Protein AF-A0A3Q1G1V3-F1 (afdb_monomer)

pLDDT: mean 73.54, std 13.46, range [41.97, 95.62]

Organism: NCBI:txid80966

Radius of gyration: 19.89 Å; Cα contacts (8 Å, |Δi|>4): 28; chains: 1; bounding box: 32×23×52 Å

Solvent-accessible surface area (backbone atoms only — not comparable to full-atom values): 4684 Å² total; per-residue (Å²): 136,64,59,74,57,54,54,52,52,52,52,54,52,51,50,53,72,75,38,56,78,87,79,48,72,82,80,79,56,95,72,81,62,90,83,85,83,89,74,93,71,66,90,90,52,78,47,74,49,75,59,89,94,45,80,48,80,46,78,72,75,83,79,79,83,127

InterPro domains:
  IPR006575 RWD domain [PF05773] (6-44)
  IPR016135 Ubiquitin-conjugating enzyme/RWD-like [G3DSA:3.10.110.10] (1-65)
  IPR016135 Ubiquitin-conjugating enzyme/RWD-like [SSF54495] (4-52)

Sequence (66 aa):
MNTDLEEQEDELLALQSIFDSEEFVRDESKSAGEIRVSVELPADFNVVLKEGKKDNNYRVLNMLCG

Foldseek 3Di:
DPVVVVVVVVVLVVVPVVDDCVVDPDPPPPPPDPDDDDDDDDPFDWDWDDDPPDTDIDTDDPPPPD

Mean predicted aligned error: 14.8 Å

Secondary structure (DSSP, 8-state):
--HHHHHHHHHHHHHHHHS-TTTS-----TT-S-------PPTT-EEEEEETTEEEEEE-------

Structure (mmCIF, N/CA/C/O backbone):
data_AF-A0A3Q1G1V3-F1
#
_entry.id   AF-A0A3Q1G1V3-F1
#
loop_
_atom_site.group_PDB
_atom_site.id
_atom_site.type_symbol
_atom_site.label_atom_id
_atom_site.label_alt_id
_atom_site.label_comp_id
_atom_site.label_asym_id
_atom_site.label_entity_id
_atom_site.label_seq_id
_atom_site.pdbx_PDB_ins_code
_atom_site.Cartn_x
_atom_site.Cartn_y
_atom_site.Cartn_z
_atom_site.occupancy
_atom_site.B_iso_or_equiv
_atom_site.auth_seq_id
_atom_site.auth_comp_id
_atom_site.auth_asym_id
_atom_site.auth_atom_id
_atom_site.pdbx_PDB_model_num
ATOM 1 N N . MET A 1 1 ? 16.231 -4.647 7.942 1.00 46.69 1 MET A N 1
ATOM 2 C CA . MET A 1 1 ? 15.711 -3.711 8.952 1.00 46.69 1 MET A CA 1
ATOM 3 C C . MET A 1 1 ? 14.899 -2.694 8.191 1.00 46.69 1 MET A C 1
ATOM 5 O O . MET A 1 1 ? 15.478 -1.917 7.447 1.00 46.69 1 MET A O 1
ATOM 9 N N . ASN A 1 2 ? 13.580 -2.845 8.238 1.00 57.75 2 ASN A N 1
ATOM 10 C CA . ASN A 1 2 ? 12.629 -1.921 7.630 1.00 57.75 2 ASN A CA 1
ATOM 11 C C . ASN A 1 2 ? 11.902 -1.208 8.775 1.00 57.75 2 ASN A C 1
ATOM 13 O O . ASN A 1 2 ? 10.694 -1.321 8.923 1.00 57.75 2 ASN A O 1
ATOM 17 N N . THR A 1 3 ? 12.702 -0.609 9.658 1.00 69.25 3 THR A N 1
ATOM 18 C CA . THR A 1 3 ? 12.264 0.005 10.916 1.00 69.25 3 THR A CA 1
ATOM 19 C C . THR A 1 3 ? 11.227 1.092 10.659 1.00 69.25 3 THR A C 1
ATOM 21 O O . THR A 1 3 ? 10.271 1.208 11.402 1.00 69.25 3 THR A O 1
ATOM 24 N N . ASP A 1 4 ? 11.369 1.791 9.533 1.00 81.50 4 ASP A N 1
ATOM 25 C CA . ASP A 1 4 ? 10.432 2.803 9.047 1.00 81.50 4 ASP A CA 1
ATOM 26 C C . ASP A 1 4 ? 9.012 2.242 8.852 1.00 81.50 4 ASP A C 1
ATOM 28 O O . ASP A 1 4 ? 8.026 2.902 9.159 1.00 81.50 4 ASP A O 1
ATOM 32 N N . LEU A 1 5 ? 8.895 0.996 8.383 1.00 83.00 5 LEU A N 1
ATOM 33 C CA . LEU A 1 5 ? 7.606 0.333 8.176 1.00 83.00 5 LEU A CA 1
ATOM 34 C C . LEU A 1 5 ? 7.036 -0.199 9.497 1.00 83.00 5 LEU A C 1
ATOM 36 O O . LEU A 1 5 ? 5.840 -0.105 9.730 1.00 83.00 5 LEU A O 1
ATOM 40 N N . GLU A 1 6 ? 7.894 -0.724 10.372 1.00 87.25 6 GLU A N 1
ATOM 41 C CA . GLU A 1 6 ? 7.500 -1.207 11.702 1.00 87.25 6 GLU A CA 1
ATOM 42 C C . GLU A 1 6 ? 6.969 -0.059 12.583 1.00 87.25 6 GLU A C 1
ATOM 44 O O . GLU A 1 6 ? 5.921 -0.197 13.207 1.00 87.25 6 GLU A O 1
ATOM 49 N N . GLU A 1 7 ? 7.626 1.104 12.547 1.00 90.38 7 GLU A N 1
ATOM 50 C CA . GLU A 1 7 ? 7.191 2.324 13.241 1.00 90.38 7 GLU A CA 1
ATOM 51 C C . GLU A 1 7 ? 5.854 2.852 12.690 1.00 90.38 7 GLU A C 1
ATOM 53 O O . GLU A 1 7 ? 4.957 3.189 13.463 1.00 90.38 7 GLU A O 1
ATOM 58 N N . GLN A 1 8 ? 5.667 2.848 11.365 1.00 88.75 8 GLN A N 1
ATOM 59 C CA . GLN A 1 8 ? 4.388 3.218 10.742 1.00 88.75 8 GLN A CA 1
ATOM 60 C C . GLN A 1 8 ? 3.243 2.275 11.141 1.00 88.75 8 GLN A C 1
ATOM 62 O O . GLN A 1 8 ? 2.118 2.721 11.373 1.00 88.75 8 GLN A O 1
ATOM 67 N N . GLU A 1 9 ? 3.506 0.970 11.225 1.00 90.25 9 GLU A N 1
ATOM 68 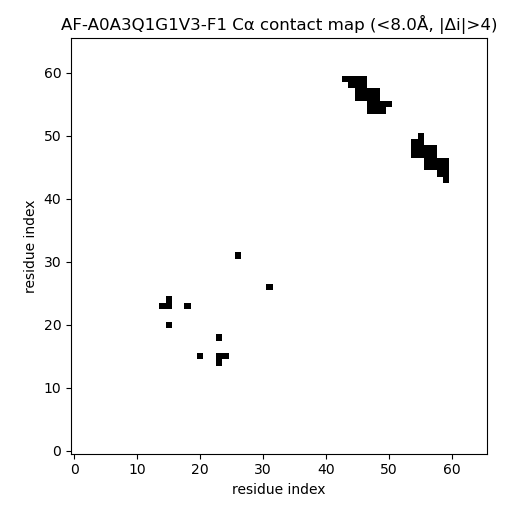C CA . GLU A 1 9 ? 2.503 -0.015 11.633 1.00 90.25 9 GLU A CA 1
ATOM 69 C C . GLU A 1 9 ? 2.079 0.166 13.094 1.00 90.25 9 GLU A C 1
ATOM 71 O O . GLU A 1 9 ? 0.880 0.102 13.386 1.00 90.25 9 GLU A O 1
ATOM 76 N N . ASP A 1 10 ? 3.030 0.459 13.984 1.00 93.12 10 ASP A N 1
ATOM 77 C CA . ASP A 1 10 ? 2.763 0.759 15.394 1.00 93.12 10 ASP A CA 1
ATOM 78 C C . ASP A 1 10 ? 1.923 2.038 15.559 1.00 93.12 10 ASP A C 1
ATOM 80 O O . ASP A 1 10 ? 0.972 2.061 16.348 1.00 93.12 10 ASP A O 1
ATOM 84 N N . GLU A 1 11 ? 2.202 3.088 14.780 1.00 92.00 11 GLU A N 1
ATOM 85 C CA . GLU A 1 11 ? 1.395 4.316 14.776 1.00 92.00 11 GLU A CA 1
ATOM 86 C C . GLU A 1 11 ? -0.043 4.058 14.315 1.00 92.00 11 GLU A C 1
ATOM 88 O O . GLU A 1 11 ? -1.002 4.504 14.953 1.00 92.00 11 GLU A O 1
ATOM 93 N N . LEU A 1 12 ? -0.219 3.298 13.232 1.00 91.88 12 LEU A N 1
ATOM 94 C CA . LEU A 1 12 ? -1.546 2.938 12.732 1.00 91.88 12 LEU A CA 1
ATOM 95 C C . LEU A 1 12 ? -2.322 2.081 13.742 1.00 91.88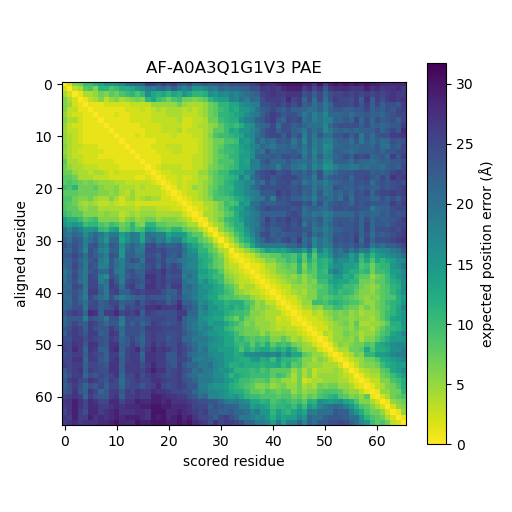 12 LEU A C 1
ATOM 97 O O . LEU A 1 12 ? -3.539 2.239 13.875 1.00 91.88 12 LEU A O 1
ATOM 101 N N . LEU A 1 13 ? -1.634 1.207 14.483 1.00 91.44 13 LEU A N 1
ATOM 102 C CA . LEU A 1 13 ? -2.224 0.430 15.574 1.00 91.44 13 LEU A CA 1
ATOM 103 C C . LEU A 1 13 ? -2.706 1.340 16.715 1.00 91.44 13 LEU A C 1
ATOM 105 O O . LEU A 1 13 ? -3.793 1.136 17.261 1.00 91.44 13 LEU A O 1
ATOM 109 N N . ALA A 1 14 ? -1.920 2.367 17.051 1.00 94.00 14 ALA A N 1
ATOM 110 C CA . ALA A 1 14 ? -2.288 3.356 18.056 1.00 94.00 14 ALA A CA 1
ATOM 111 C C . ALA A 1 14 ? -3.528 4.156 17.626 1.00 94.00 14 ALA A C 1
ATOM 113 O O . ALA A 1 14 ? -4.456 4.308 18.421 1.00 94.00 14 ALA A O 1
ATOM 114 N N . LEU A 1 15 ? -3.600 4.596 16.367 1.00 92.06 15 LEU A N 1
ATOM 115 C CA . LEU A 1 15 ? -4.765 5.309 15.825 1.00 92.06 15 LEU A CA 1
ATOM 116 C C . LEU A 1 15 ? -6.037 4.453 15.885 1.00 92.06 15 LEU A C 1
ATOM 118 O O . LEU A 1 15 ? -7.070 4.925 16.356 1.00 92.06 15 LEU A O 1
ATOM 122 N N . GLN A 1 16 ? -5.950 3.172 15.520 1.00 90.44 16 GLN A N 1
ATOM 123 C CA . GLN A 1 16 ? -7.079 2.242 15.613 1.00 90.44 16 GLN A CA 1
ATOM 124 C C . GLN A 1 16 ? -7.564 2.016 17.057 1.00 90.44 16 GLN A C 1
ATOM 126 O O . GLN A 1 16 ? -8.713 1.639 17.265 1.00 90.44 16 GLN A O 1
ATOM 131 N N . SE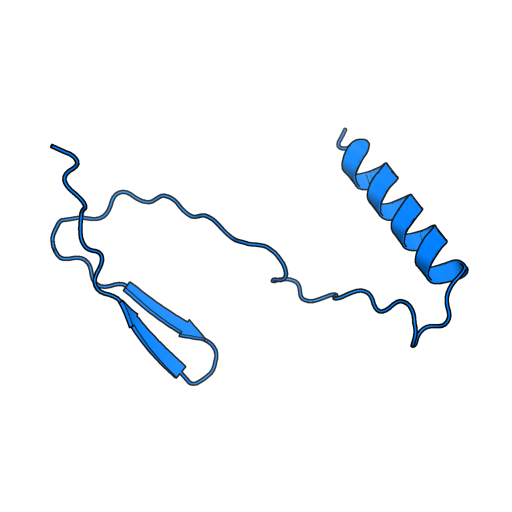R A 1 17 ? -6.703 2.235 18.057 1.00 89.88 17 SER A N 1
ATOM 132 C CA . SER A 1 17 ? -7.070 2.127 19.476 1.00 89.88 17 SER A CA 1
ATOM 133 C C . SER A 1 17 ? -7.728 3.388 20.050 1.00 89.88 17 SER A C 1
ATOM 135 O O . SER A 1 17 ? -8.402 3.309 21.076 1.00 89.88 17 SER A O 1
ATOM 137 N N . ILE A 1 18 ? -7.510 4.546 19.415 1.00 95.62 18 ILE A N 1
ATOM 138 C CA . ILE A 1 18 ? -8.008 5.855 19.866 1.00 95.62 18 ILE A CA 1
ATOM 139 C C . ILE A 1 18 ? -9.384 6.149 19.267 1.00 95.62 18 ILE A C 1
ATOM 141 O O . ILE A 1 18 ? -10.230 6.740 19.935 1.00 95.62 18 ILE A O 1
ATOM 145 N N . PHE A 1 19 ? -9.589 5.755 18.013 1.00 91.12 19 PHE A N 1
ATOM 146 C CA . PHE A 1 19 ? -10.797 6.043 17.254 1.00 91.12 19 PHE A CA 1
ATOM 147 C C . PHE A 1 19 ? -11.737 4.839 17.206 1.00 91.12 19 PHE A C 1
ATOM 149 O O . PHE A 1 19 ? -11.300 3.688 17.153 1.00 91.12 19 PHE A O 1
ATOM 156 N N . ASP A 1 20 ? -13.043 5.107 17.184 1.00 89.00 20 ASP A N 1
ATOM 157 C CA . ASP A 1 20 ? -14.047 4.069 16.974 1.00 89.00 20 ASP A CA 1
ATOM 158 C C . ASP A 1 20 ? -13.892 3.434 15.584 1.00 89.00 20 ASP A C 1
ATOM 160 O O . ASP A 1 20 ? -13.431 4.060 14.624 1.00 89.00 20 ASP A O 1
ATOM 164 N N . SER A 1 21 ? -14.326 2.180 15.446 1.00 82.44 21 SER A N 1
ATOM 165 C CA . SER A 1 21 ? -14.148 1.397 14.211 1.00 82.44 21 SER A CA 1
ATOM 166 C C . SER A 1 21 ? -14.883 1.961 12.988 1.00 82.44 21 SER A C 1
ATOM 168 O O . SER A 1 21 ? -14.638 1.510 11.874 1.00 82.44 21 SER A O 1
ATOM 170 N N . GLU A 1 22 ? -15.786 2.924 13.183 1.00 82.88 22 GLU A N 1
ATOM 171 C CA . GLU A 1 22 ? -16.480 3.649 12.112 1.00 82.88 22 GLU A CA 1
ATOM 172 C C . GLU A 1 22 ? -15.735 4.932 11.690 1.00 82.88 22 GLU A C 1
ATOM 174 O O . GLU A 1 22 ? -15.923 5.401 10.569 1.00 82.88 22 GLU A O 1
ATOM 179 N N . GLU A 1 23 ? -14.877 5.486 12.556 1.00 84.31 23 GLU A N 1
ATOM 180 C CA . GLU A 1 23 ? -14.110 6.717 12.311 1.00 84.31 23 GLU A CA 1
ATOM 181 C C . GLU A 1 23 ? -12.728 6.423 11.704 1.00 84.31 23 GLU A C 1
ATOM 183 O O . GLU A 1 23 ? -12.259 7.167 10.842 1.00 84.31 23 GLU A O 1
ATOM 188 N N . PHE A 1 24 ? -12.104 5.301 12.083 1.00 85.12 24 PHE A N 1
ATOM 189 C CA . PHE A 1 24 ? -10.821 4.858 11.533 1.00 85.12 24 PHE A CA 1
ATOM 190 C C . PHE A 1 24 ? -10.929 3.454 10.929 1.00 85.12 24 PHE A C 1
ATOM 192 O O . PHE A 1 24 ? -10.796 2.437 11.612 1.00 85.12 24 PHE A O 1
ATOM 199 N N . VAL A 1 25 ? -11.157 3.400 9.614 1.00 83.38 25 VAL A N 1
ATOM 200 C CA . VAL A 1 25 ? -11.233 2.151 8.845 1.00 83.38 25 VAL A CA 1
ATOM 201 C C . VAL A 1 25 ? -9.943 1.964 8.057 1.00 83.38 25 VAL A C 1
ATOM 203 O O . VAL A 1 25 ? -9.602 2.771 7.192 1.00 83.38 25 VAL A O 1
ATOM 206 N N . ARG A 1 26 ? -9.232 0.872 8.339 1.00 76.44 26 ARG A N 1
ATOM 207 C CA . ARG A 1 26 ? -8.048 0.466 7.580 1.00 76.44 26 ARG A CA 1
ATOM 208 C C . ARG A 1 26 ? -8.498 -0.196 6.277 1.00 76.44 26 ARG A C 1
ATOM 210 O O . ARG A 1 26 ? -9.227 -1.186 6.308 1.00 76.44 26 ARG A O 1
ATOM 217 N N . ASP A 1 27 ? -8.074 0.340 5.135 1.00 72.94 27 ASP A N 1
ATOM 218 C CA . ASP A 1 27 ? -8.327 -0.297 3.841 1.00 72.94 27 ASP A CA 1
ATOM 219 C C . ASP A 1 27 ? -7.357 -1.477 3.666 1.00 72.94 27 ASP A C 1
ATOM 221 O O . ASP A 1 27 ? -6.210 -1.319 3.258 1.00 72.94 27 ASP A O 1
ATOM 225 N N . GLU A 1 28 ? -7.804 -2.680 4.037 1.00 64.62 28 GLU A N 1
ATOM 226 C CA . GLU A 1 28 ? -7.045 -3.931 3.876 1.00 64.62 28 GLU A CA 1
ATOM 227 C C . GLU A 1 28 ? -7.029 -4.444 2.424 1.00 64.62 28 GLU A C 1
ATOM 229 O O . GLU A 1 28 ? -6.651 -5.599 2.175 1.00 64.62 28 GLU A O 1
ATOM 234 N N . SER A 1 29 ? -7.435 -3.635 1.432 1.00 59.69 29 SER A N 1
ATOM 235 C CA . SER A 1 29 ? -7.293 -4.049 0.041 1.00 59.69 29 SER A CA 1
ATOM 236 C C . SER A 1 29 ? -5.815 -4.325 -0.212 1.00 59.69 29 SER A C 1
ATOM 238 O O . SER A 1 29 ? -4.989 -3.420 -0.293 1.00 59.69 29 SER A O 1
ATOM 240 N N . LYS A 1 30 ? -5.476 -5.603 -0.418 1.00 54.62 30 LYS A N 1
ATOM 241 C CA . LYS A 1 30 ? -4.122 -6.078 -0.773 1.00 54.62 30 LYS A CA 1
ATOM 242 C C . LYS A 1 30 ? -3.577 -5.458 -2.074 1.0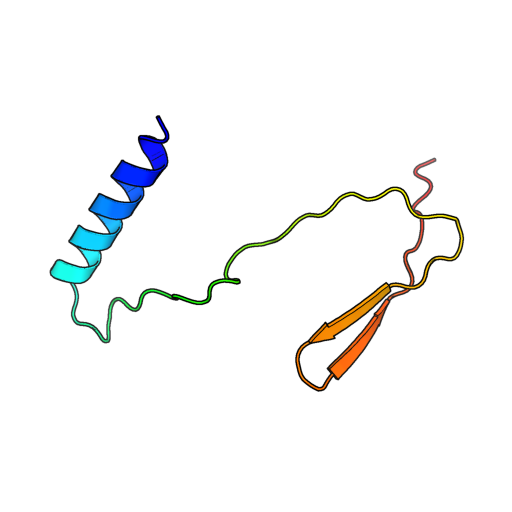0 54.62 30 LYS A C 1
ATOM 244 O O . LYS A 1 30 ? -2.472 -5.779 -2.498 1.00 54.62 30 LYS A O 1
ATOM 249 N N . SER A 1 31 ? -4.373 -4.608 -2.717 1.00 54.88 31 SER A N 1
ATOM 250 C CA . SER A 1 31 ? -4.135 -3.871 -3.951 1.00 54.88 31 SER A CA 1
ATOM 251 C C . SER A 1 31 ? -4.261 -2.347 -3.779 1.00 54.88 31 SER A C 1
ATOM 253 O O . SER A 1 31 ? -4.430 -1.649 -4.773 1.00 54.88 31 SER A O 1
ATOM 255 N N . ALA A 1 32 ? -4.208 -1.805 -2.558 1.00 48.47 32 ALA A N 1
ATOM 256 C CA . ALA A 1 32 ? -4.213 -0.359 -2.304 1.00 48.47 32 ALA A CA 1
ATOM 257 C C . ALA A 1 32 ? -2.805 0.254 -2.454 1.00 48.47 32 ALA A C 1
ATOM 259 O O . ALA A 1 32 ? -2.284 0.911 -1.557 1.00 48.47 32 ALA A O 1
ATOM 260 N N . GLY A 1 33 ? -2.166 0.017 -3.599 1.00 59.50 33 GLY A N 1
ATOM 261 C CA . GLY A 1 33 ? -0.885 0.622 -3.949 1.00 59.50 33 GLY A CA 1
ATOM 262 C C . GLY A 1 33 ? -0.801 0.873 -5.449 1.00 59.50 33 GLY A C 1
ATOM 263 O O . GLY A 1 33 ? -1.200 0.026 -6.249 1.00 59.50 33 GLY A O 1
ATOM 264 N N . GLU A 1 34 ? -0.281 2.034 -5.846 1.00 58.72 34 GLU A N 1
ATOM 265 C CA . GLU A 1 34 ? 0.051 2.295 -7.246 1.00 58.72 34 GLU A CA 1
ATOM 266 C C . GLU A 1 34 ? 1.209 1.371 -7.657 1.00 58.72 34 GLU A C 1
ATOM 268 O O . GLU A 1 34 ? 2.358 1.566 -7.258 1.00 58.72 34 GLU A O 1
ATOM 273 N N . ILE A 1 35 ? 0.920 0.339 -8.453 1.00 65.81 35 ILE A N 1
ATOM 274 C CA . ILE A 1 35 ? 1.959 -0.510 -9.039 1.00 65.81 35 ILE A CA 1
ATOM 275 C C . ILE A 1 35 ? 2.459 0.162 -10.317 1.00 65.81 35 ILE A C 1
ATOM 277 O O . ILE A 1 35 ? 1.755 0.230 -11.325 1.00 65.81 35 ILE A O 1
ATOM 281 N N . ARG A 1 36 ? 3.715 0.612 -10.294 1.00 59.97 36 ARG A N 1
ATOM 282 C CA . ARG A 1 36 ? 4.418 1.124 -11.475 1.00 59.97 36 ARG A CA 1
ATOM 283 C C . ARG A 1 36 ? 5.310 0.021 -12.043 1.00 59.97 36 ARG A C 1
ATOM 285 O O . ARG A 1 36 ? 6.332 -0.315 -11.452 1.00 59.97 36 ARG A O 1
ATOM 292 N N . VAL A 1 37 ? 4.920 -0.550 -13.184 1.00 64.50 37 VAL A N 1
ATOM 293 C CA . VAL A 1 37 ? 5.722 -1.539 -13.926 1.00 64.50 37 VAL A CA 1
ATOM 294 C C . VAL A 1 37 ? 6.325 -0.873 -15.158 1.00 64.50 37 VAL A C 1
ATOM 296 O O . VAL A 1 37 ? 5.593 -0.364 -16.004 1.00 64.50 37 VAL A O 1
ATOM 299 N N . SER A 1 38 ? 7.652 -0.908 -15.275 1.00 67.44 38 SER A N 1
ATOM 300 C CA . SER A 1 38 ? 8.370 -0.495 -16.485 1.00 67.44 38 SER A CA 1
ATOM 301 C C . SER A 1 38 ? 8.753 -1.733 -17.286 1.00 67.44 38 SER A C 1
ATOM 303 O O . SER A 1 38 ? 9.441 -2.613 -16.772 1.00 67.44 38 SER A O 1
ATOM 305 N N . VAL A 1 39 ? 8.317 -1.808 -18.540 1.00 69.25 39 VAL A N 1
ATOM 306 C CA . VAL A 1 39 ? 8.669 -2.889 -19.466 1.00 69.25 39 VAL A CA 1
ATOM 307 C C . VAL A 1 39 ? 8.938 -2.286 -20.841 1.00 69.25 39 VAL A C 1
ATOM 309 O O . VAL A 1 39 ? 8.236 -1.370 -21.270 1.00 69.25 39 VAL A O 1
ATOM 312 N N . GLU A 1 40 ? 9.967 -2.784 -21.521 1.00 77.81 40 GLU A N 1
ATOM 313 C CA . GLU A 1 40 ? 10.290 -2.377 -22.886 1.00 77.81 40 GLU A CA 1
ATOM 314 C C . GLU A 1 40 ? 9.329 -3.097 -23.842 1.00 77.81 40 GLU A C 1
ATOM 316 O O . GLU A 1 40 ? 9.359 -4.323 -23.969 1.00 77.81 40 GLU A O 1
ATOM 321 N N . LEU A 1 41 ? 8.408 -2.343 -24.446 1.00 74.69 41 LEU A N 1
ATOM 322 C CA . LEU A 1 41 ? 7.409 -2.884 -25.364 1.00 74.69 41 LEU A CA 1
ATOM 323 C C . LEU A 1 41 ? 7.850 -2.673 -26.817 1.00 74.69 41 LEU A C 1
ATOM 325 O O . LEU A 1 41 ? 8.373 -1.605 -27.146 1.00 74.69 41 LEU A O 1
ATOM 329 N N . PRO A 1 42 ? 7.604 -3.649 -27.708 1.00 79.50 42 PRO A N 1
ATOM 330 C CA . PRO A 1 42 ? 7.795 -3.448 -29.137 1.00 79.50 42 PRO A CA 1
ATOM 331 C C . PRO A 1 42 ? 6.847 -2.363 -29.672 1.00 79.50 42 PRO A C 1
ATOM 333 O O . PRO A 1 42 ? 5.804 -2.072 -29.076 1.00 79.50 42 PRO A O 1
ATOM 336 N N . ALA A 1 43 ?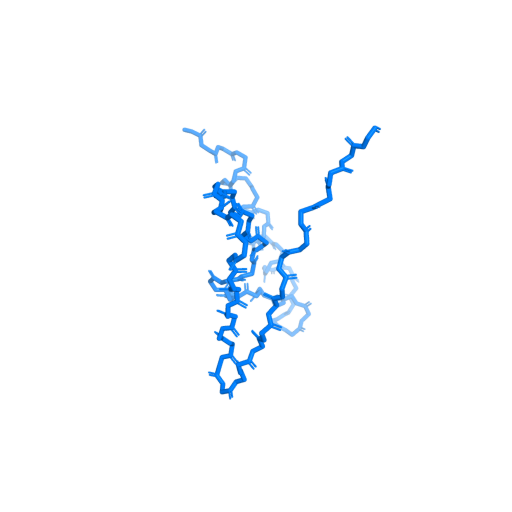 7.193 -1.789 -3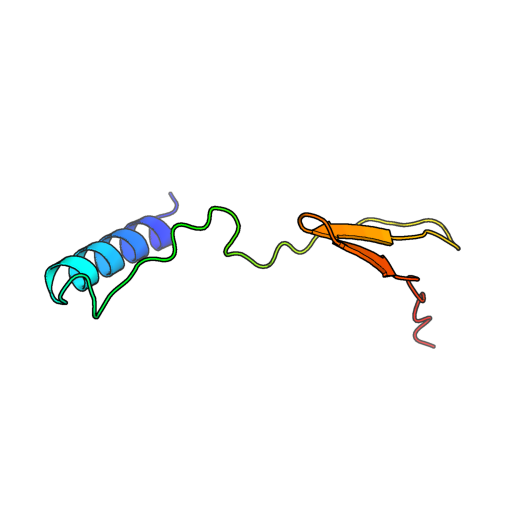0.830 1.00 72.25 43 ALA A N 1
ATOM 337 C CA . ALA A 1 43 ? 6.276 -0.926 -31.569 1.00 72.25 43 ALA A CA 1
ATOM 338 C C . ALA A 1 43 ? 4.954 -1.675 -31.837 1.00 72.25 43 ALA A C 1
ATOM 340 O O . ALA A 1 43 ? 4.968 -2.871 -32.129 1.00 72.25 43 ALA A O 1
ATOM 341 N N . ASP A 1 44 ? 3.827 -0.971 -31.695 1.00 75.50 44 ASP A N 1
ATOM 342 C CA . ASP A 1 44 ? 2.465 -1.493 -31.900 1.00 75.50 44 ASP A CA 1
ATOM 343 C C . ASP A 1 44 ? 1.968 -2.538 -30.875 1.00 75.50 44 ASP A C 1
ATOM 345 O O . ASP A 1 44 ? 1.146 -3.401 -31.190 1.00 75.50 44 ASP A O 1
ATOM 349 N N . PHE A 1 45 ? 2.406 -2.452 -29.615 1.00 77.06 45 PHE A N 1
ATOM 350 C CA . PHE A 1 45 ? 1.835 -3.266 -28.535 1.00 77.06 45 PHE A CA 1
ATOM 351 C C . PHE A 1 45 ? 0.439 -2.779 -28.092 1.00 77.06 45 PHE A C 1
ATOM 353 O O . PHE A 1 45 ? 0.165 -1.577 -28.035 1.00 77.06 45 PHE A O 1
ATOM 360 N N . ASN A 1 46 ? -0.437 -3.719 -27.716 1.00 78.31 46 ASN A N 1
ATOM 361 C CA . ASN A 1 46 ? -1.777 -3.430 -27.204 1.00 78.31 46 ASN A CA 1
ATOM 362 C C . ASN A 1 46 ? -1.915 -3.834 -25.728 1.00 78.31 46 ASN A C 1
ATOM 364 O O . ASN A 1 46 ? -1.691 -4.995 -25.384 1.00 78.31 46 ASN A O 1
ATOM 368 N N . VAL A 1 47 ? -2.317 -2.898 -24.865 1.00 76.06 47 VAL A N 1
ATOM 369 C CA . VAL A 1 47 ? -2.481 -3.147 -23.425 1.00 76.06 47 VAL A CA 1
ATOM 370 C C . VAL A 1 47 ? -3.958 -3.367 -23.114 1.00 76.06 47 VAL A C 1
ATOM 372 O O . VAL A 1 47 ? -4.778 -2.464 -23.281 1.00 76.06 47 VAL A O 1
ATOM 375 N N . VAL A 1 48 ? -4.290 -4.559 -22.612 1.00 75.44 48 VAL A N 1
ATOM 376 C CA . VAL A 1 48 ? -5.640 -4.892 -22.138 1.00 75.44 48 VAL A CA 1
ATOM 377 C C . VAL A 1 48 ? -5.619 -4.960 -20.618 1.00 75.44 48 VAL A C 1
ATOM 379 O O . VAL A 1 48 ? -5.036 -5.884 -20.048 1.00 75.44 48 VAL A O 1
ATOM 382 N N . LEU A 1 49 ? -6.263 -3.996 -19.961 1.00 74.06 49 LEU A N 1
ATOM 383 C CA . LEU A 1 49 ? -6.480 -4.051 -18.519 1.00 74.06 49 LEU A CA 1
ATOM 384 C C . LEU A 1 49 ? -7.822 -4.731 -18.258 1.00 74.06 49 LEU A C 1
ATOM 386 O O . LEU A 1 49 ? -8.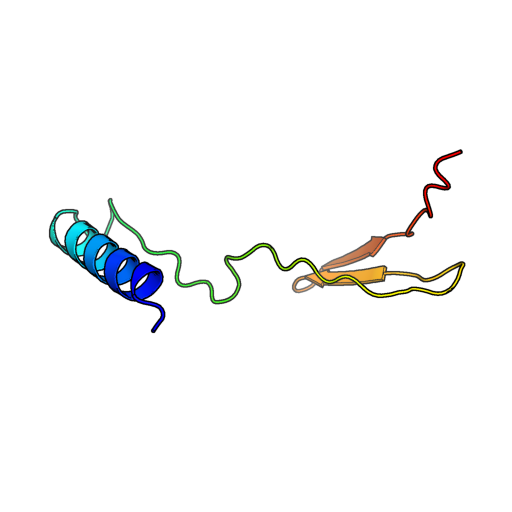868 -4.247 -18.698 1.00 74.06 49 LEU A O 1
ATOM 390 N N . LYS A 1 50 ? -7.777 -5.852 -17.540 1.00 75.38 50 LYS A N 1
ATOM 391 C CA . LYS A 1 50 ? -8.972 -6.572 -17.106 1.00 75.38 50 LYS A CA 1
ATOM 392 C C . LYS A 1 50 ? -9.229 -6.272 -15.644 1.00 75.38 50 LYS A C 1
ATOM 394 O O . LYS A 1 50 ? -8.551 -6.812 -14.774 1.00 75.38 50 LYS A O 1
ATOM 399 N N . GLU A 1 51 ? -10.212 -5.423 -15.384 1.00 70.38 51 GLU A N 1
ATOM 400 C CA . GLU A 1 51 ? -10.664 -5.127 -14.029 1.00 70.38 51 GLU A CA 1
ATOM 401 C C . GLU A 1 51 ? -12.079 -5.689 -13.847 1.00 70.38 51 GLU A C 1
ATOM 403 O O . GLU A 1 51 ? -13.070 -5.190 -14.394 1.00 70.38 51 GLU A O 1
ATOM 408 N N . GLY A 1 52 ? -12.183 -6.800 -13.114 1.00 71.38 52 GLY A N 1
ATOM 409 C CA . GLY A 1 52 ? -13.450 -7.506 -12.925 1.00 71.38 52 GLY A CA 1
ATOM 410 C C . GLY A 1 52 ? -14.064 -7.982 -14.250 1.00 71.38 52 GLY A C 1
ATOM 411 O O . GLY A 1 52 ? -13.494 -8.824 -14.936 1.00 71.38 52 GLY A O 1
ATOM 412 N N . LYS A 1 53 ? -15.258 -7.476 -14.598 1.00 69.75 53 LYS A N 1
ATOM 413 C CA . LYS A 1 53 ? -15.977 -7.802 -15.852 1.00 69.75 53 LYS A CA 1
ATOM 414 C C . LYS A 1 53 ? -15.782 -6.764 -16.968 1.00 69.75 53 LYS A C 1
ATOM 416 O O . LYS A 1 53 ? -16.478 -6.839 -17.979 1.00 69.75 53 LYS A O 1
ATOM 421 N N . LYS A 1 54 ? -14.918 -5.765 -16.774 1.00 56.44 54 LYS A N 1
ATOM 422 C CA . LYS A 1 54 ? -14.665 -4.712 -17.763 1.00 56.44 54 LYS A CA 1
ATOM 423 C C . LYS A 1 54 ? -13.295 -4.926 -18.396 1.00 56.44 54 LYS A C 1
ATOM 425 O O . LYS A 1 54 ? -12.288 -4.997 -17.696 1.00 56.44 54 LYS A O 1
ATOM 430 N N . ASP A 1 55 ? -13.292 -4.993 -19.722 1.00 67.31 55 ASP A N 1
ATOM 431 C CA . ASP A 1 55 ? -12.082 -5.024 -20.534 1.00 67.31 55 ASP A CA 1
ATOM 432 C C . ASP A 1 55 ? -11.857 -3.615 -21.099 1.00 67.31 55 ASP A C 1
ATOM 434 O O . ASP A 1 55 ? -12.598 -3.167 -21.977 1.00 67.31 55 ASP A O 1
ATOM 438 N N . ASN A 1 56 ? -10.851 -2.904 -20.584 1.00 71.88 56 ASN A N 1
ATOM 439 C CA . ASN A 1 56 ? -10.436 -1.612 -21.12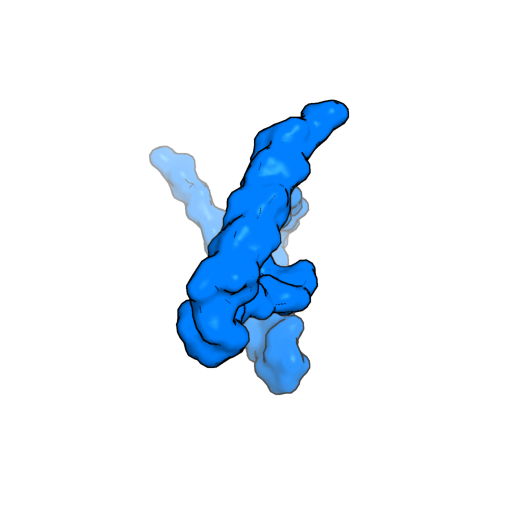8 1.00 71.88 56 ASN A CA 1
ATOM 440 C C . ASN A 1 56 ? -9.215 -1.813 -22.032 1.00 71.88 56 ASN A C 1
ATOM 442 O O . ASN A 1 56 ? -8.221 -2.420 -21.623 1.00 71.88 56 ASN A O 1
ATOM 446 N N . ASN A 1 57 ? -9.294 -1.303 -23.263 1.00 72.62 57 ASN A N 1
ATOM 447 C CA . ASN A 1 57 ? -8.230 -1.434 -24.253 1.00 72.62 57 ASN A CA 1
ATOM 448 C C . ASN A 1 57 ? -7.492 -0.103 -24.437 1.00 72.62 57 ASN A C 1
ATOM 450 O O . ASN A 1 57 ? -8.114 0.900 -24.793 1.00 72.62 57 ASN A O 1
ATOM 454 N N . TYR A 1 58 ? -6.175 -0.100 -24.230 1.00 73.69 58 TYR A N 1
ATOM 455 C CA . TYR A 1 58 ? -5.338 1.095 -24.313 1.00 73.69 58 TYR A CA 1
ATOM 456 C C . TYR A 1 58 ? -4.266 0.930 -25.388 1.00 73.69 58 TYR A C 1
ATOM 458 O O . TYR A 1 58 ? -3.498 -0.034 -25.389 1.00 73.69 58 TYR A O 1
ATOM 466 N N . ARG A 1 59 ? -4.171 1.926 -26.275 1.00 69.06 59 ARG A N 1
ATOM 467 C CA . ARG A 1 59 ? -3.077 2.022 -27.245 1.00 69.06 59 ARG A CA 1
ATOM 468 C C . ARG A 1 59 ? -1.949 2.851 -26.642 1.00 69.06 59 ARG A C 1
ATOM 470 O O . ARG A 1 59 ? -2.140 4.034 -26.370 1.00 69.06 59 ARG A O 1
ATOM 477 N N . VAL A 1 60 ? -0.783 2.239 -26.450 1.00 68.94 60 VAL A N 1
ATOM 478 C CA . VAL A 1 60 ? 0.410 2.943 -25.963 1.00 68.94 60 VAL A CA 1
ATOM 479 C C . VAL A 1 60 ? 0.965 3.784 -27.111 1.00 68.94 60 VAL A C 1
ATOM 481 O O . VAL A 1 60 ? 1.395 3.253 -28.131 1.00 68.94 60 VAL A O 1
ATOM 484 N N . LEU A 1 61 ? 0.911 5.109 -26.972 1.00 66.69 61 LEU A N 1
ATOM 485 C CA . LEU A 1 61 ? 1.540 6.034 -27.909 1.00 66.69 61 LEU A CA 1
ATOM 486 C C . LEU A 1 61 ? 2.954 6.313 -27.406 1.00 66.69 61 LEU A C 1
ATOM 488 O O . LEU A 1 61 ? 3.123 6.925 -26.353 1.00 66.69 61 LEU A O 1
ATOM 492 N N . ASN A 1 62 ? 3.963 5.855 -28.145 1.00 61.22 62 ASN A N 1
ATOM 493 C CA . ASN A 1 62 ? 5.345 6.192 -27.839 1.00 61.22 62 ASN A CA 1
ATOM 494 C C . ASN A 1 62 ? 5.522 7.701 -28.070 1.00 61.22 62 ASN A C 1
ATOM 496 O O . ASN A 1 62 ? 5.539 8.153 -29.217 1.00 61.22 62 ASN A O 1
ATOM 500 N N . MET A 1 63 ? 5.583 8.498 -26.999 1.00 57.78 63 MET A N 1
ATOM 501 C CA . MET A 1 63 ? 5.939 9.909 -27.118 1.00 57.78 63 MET A CA 1
ATOM 502 C C . MET A 1 63 ? 7.433 9.982 -27.416 1.00 57.78 63 MET A C 1
ATOM 504 O O . MET A 1 63 ? 8.262 9.983 -26.511 1.00 57.78 63 MET A O 1
ATOM 508 N N . LEU A 1 64 ? 7.772 10.013 -28.706 1.00 52.53 64 LEU A N 1
ATOM 509 C CA . LEU A 1 64 ? 9.077 10.467 -29.168 1.00 52.53 64 LEU A CA 1
ATOM 510 C C . LEU A 1 64 ? 9.221 11.926 -28.716 1.00 52.53 64 LEU A C 1
ATOM 512 O O . LEU A 1 64 ? 8.679 12.832 -29.345 1.00 52.53 64 LEU A O 1
ATOM 516 N N . CYS A 1 65 ? 9.875 12.141 -27.576 1.00 45.81 65 CYS A N 1
ATOM 517 C CA . CYS A 1 65 ? 10.306 13.468 -27.162 1.00 45.81 65 CYS A CA 1
ATOM 518 C C . CYS A 1 65 ? 11.428 13.879 -28.127 1.00 45.81 65 CYS A C 1
ATOM 520 O O . CYS A 1 65 ? 12.482 13.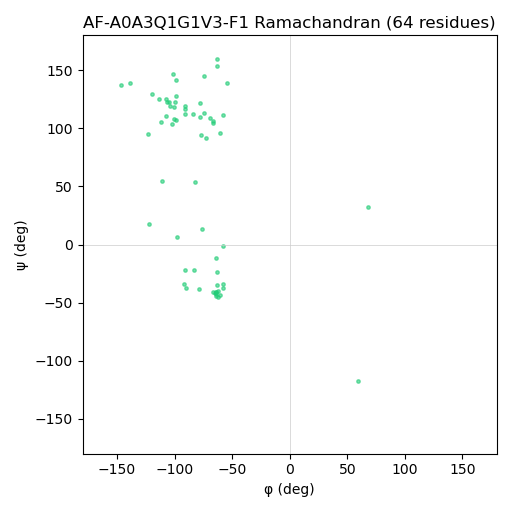238 -28.141 1.00 45.81 65 CYS A O 1
ATOM 522 N N . GLY A 1 66 ? 11.131 14.838 -29.006 1.00 41.97 66 GLY A N 1
ATOM 523 C CA . GLY A 1 66 ? 12.079 15.425 -29.958 1.00 41.97 66 GLY A CA 1
ATOM 524 C C . GLY A 1 66 ? 12.921 16.530 -29.343 1.00 41.97 66 GLY A C 1
ATOM 525 O O . GLY A 1 66 ? 12.479 17.113 -28.327 1.00 41.97 66 GLY A O 1
#